Protein AF-A0A7J9D2H5-F1 (afdb_monomer_lite)

Secondary structure (DSSP, 8-state):
--TT--EEEEEEETTEEEEEETTS-EEEEETTS----S--S-TT--

Foldseek 3Di:
DDAFWDKAFDDDDDQWTWIQTPVRDIDIDGPVDDDDPDTHHPNDDD

Radius of gyration: 12.04 Å; chains: 1; bounding box: 22×19×34 Å

pLDDT: mean 87.02, std 9.31, range [51.44, 94.88]

Structure (mmCIF, N/CA/C/O backbone):
data_AF-A0A7J9D2H5-F1
#
_entry.id   AF-A0A7J9D2H5-F1
#
loop_
_atom_site.group_PDB
_atom_site.id
_atom_site.type_symbol
_atom_site.label_atom_id
_atom_site.label_alt_id
_atom_site.label_comp_id
_atom_site.label_asym_id
_atom_site.label_entity_id
_atom_site.label_seq_id
_atom_site.pdbx_PDB_ins_code
_atom_site.Cartn_x
_atom_site.Cartn_y
_atom_site.Cartn_z
_atom_site.occupancy
_atom_site.B_iso_or_equiv
_atom_site.auth_seq_id
_atom_site.auth_comp_id
_atom_site.auth_asym_id
_atom_site.auth_atom_id
_atom_site.pdbx_PDB_model_num
ATOM 1 N N . ARG A 1 1 ? 9.389 -0.281 -5.506 1.00 74.38 1 ARG A N 1
ATOM 2 C CA . ARG A 1 1 ? 8.288 0.169 -6.394 1.00 74.38 1 ARG A CA 1
ATOM 3 C C . ARG A 1 1 ? 8.447 -0.596 -7.707 1.00 74.38 1 ARG A C 1
ATOM 5 O O . ARG A 1 1 ? 9.490 -0.436 -8.319 1.00 74.38 1 ARG A O 1
ATOM 12 N N . ALA A 1 2 ? 7.515 -1.485 -8.062 1.00 79.56 2 ALA A N 1
ATOM 13 C CA . ALA A 1 2 ? 7.606 -2.294 -9.286 1.00 79.56 2 ALA A CA 1
ATOM 14 C C . ALA A 1 2 ? 7.049 -1.529 -10.499 1.00 79.56 2 ALA A C 1
ATOM 16 O O . ALA A 1 2 ? 6.156 -0.695 -10.329 1.00 79.56 2 ALA A O 1
ATOM 17 N N . ALA A 1 3 ? 7.577 -1.800 -11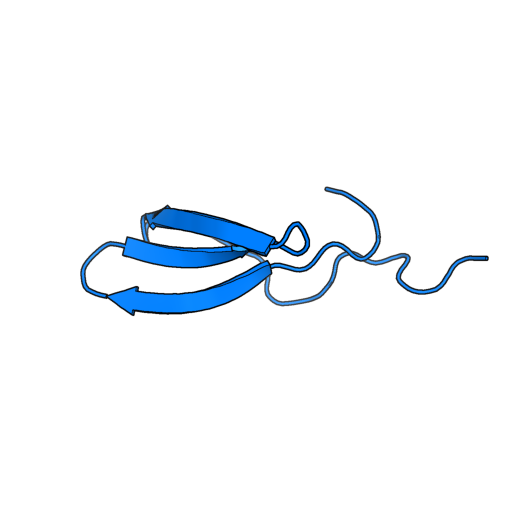.694 1.00 82.31 3 ALA A N 1
ATOM 18 C CA . ALA A 1 3 ? 7.098 -1.218 -12.947 1.00 82.31 3 ALA A CA 1
ATOM 19 C C . ALA A 1 3 ? 5.602 -1.491 -13.151 1.00 82.31 3 ALA A C 1
ATOM 21 O O . ALA A 1 3 ? 5.125 -2.583 -12.847 1.00 82.31 3 ALA A O 1
ATOM 22 N N . GLY A 1 4 ? 4.856 -0.483 -13.608 1.00 81.19 4 GLY A N 1
ATOM 23 C CA . GLY A 1 4 ? 3.411 -0.594 -13.822 1.00 81.19 4 GLY A CA 1
ATOM 24 C C . GLY A 1 4 ? 2.563 -0.877 -12.577 1.00 81.19 4 GLY A C 1
ATOM 25 O O . GLY A 1 4 ? 1.355 -1.069 -12.699 1.00 81.19 4 GLY A O 1
ATOM 26 N N . ALA A 1 5 ? 3.149 -0.879 -11.374 1.00 85.44 5 ALA A N 1
ATOM 27 C CA . ALA A 1 5 ? 2.386 -1.088 -10.153 1.00 85.44 5 ALA A CA 1
ATOM 28 C C . ALA A 1 5 ? 1.357 0.034 -9.953 1.00 85.44 5 ALA A C 1
ATOM 30 O O . ALA A 1 5 ? 1.652 1.222 -10.107 1.00 85.44 5 ALA A O 1
ATOM 31 N N . VAL A 1 6 ? 0.150 -0.359 -9.554 1.00 87.56 6 VAL A N 1
ATOM 32 C CA . VAL A 1 6 ? -0.953 0.546 -9.236 1.00 87.56 6 VAL A CA 1
ATOM 33 C C . VAL A 1 6 ? -1.649 0.070 -7.965 1.00 87.56 6 VAL A C 1
ATOM 35 O O . VAL A 1 6 ? -1.756 -1.130 -7.701 1.00 87.56 6 VAL A O 1
ATOM 38 N N . ALA A 1 7 ? -2.120 1.021 -7.166 1.00 90.69 7 ALA A N 1
ATOM 39 C CA . ALA A 1 7 ? -3.015 0.767 -6.049 1.00 90.69 7 ALA A CA 1
ATOM 40 C C . ALA A 1 7 ? -4.256 1.640 -6.223 1.00 90.69 7 ALA A C 1
ATOM 42 O O . ALA A 1 7 ? -4.153 2.811 -6.591 1.00 90.69 7 ALA A O 1
ATOM 43 N N . LYS A 1 8 ? -5.431 1.066 -5.977 1.00 91.62 8 LYS A N 1
ATOM 44 C CA . LYS A 1 8 ? -6.712 1.758 -6.109 1.00 91.62 8 LYS A CA 1
ATOM 45 C C . LYS A 1 8 ? -7.297 2.022 -4.733 1.00 91.62 8 LYS A C 1
ATOM 47 O O . LYS A 1 8 ? -7.439 1.108 -3.930 1.00 91.62 8 LYS A O 1
ATOM 52 N N . LEU A 1 9 ? -7.678 3.264 -4.477 1.00 92.25 9 LEU A N 1
ATOM 53 C CA . LEU A 1 9 ? -8.409 3.632 -3.273 1.00 92.25 9 LEU A CA 1
ATOM 54 C C . LEU A 1 9 ? -9.858 3.143 -3.393 1.00 92.25 9 LEU A C 1
ATOM 56 O O . LEU A 1 9 ? -10.518 3.414 -4.395 1.00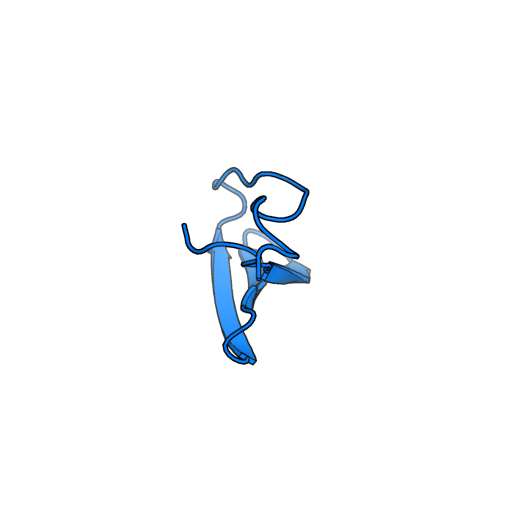 92.25 9 LEU A O 1
ATOM 60 N N . ILE A 1 10 ? -10.316 2.375 -2.403 1.00 93.56 10 ILE A N 1
ATOM 61 C CA . ILE A 1 10 ? -11.647 1.738 -2.395 1.00 93.56 10 ILE A CA 1
ATOM 62 C C . ILE A 1 10 ? -12.555 2.280 -1.295 1.00 93.56 10 ILE A C 1
ATOM 64 O O . ILE A 1 10 ? -13.759 2.359 -1.503 1.00 93.56 10 ILE A O 1
ATOM 68 N N . ALA A 1 11 ? -11.994 2.696 -0.160 1.00 93.44 11 ALA A N 1
ATOM 69 C CA . ALA A 1 11 ? -12.749 3.368 0.890 1.00 93.44 11 ALA A CA 1
ATOM 70 C C . ALA A 1 11 ? -11.862 4.378 1.616 1.00 93.44 11 ALA A C 1
ATOM 72 O O . ALA A 1 11 ? 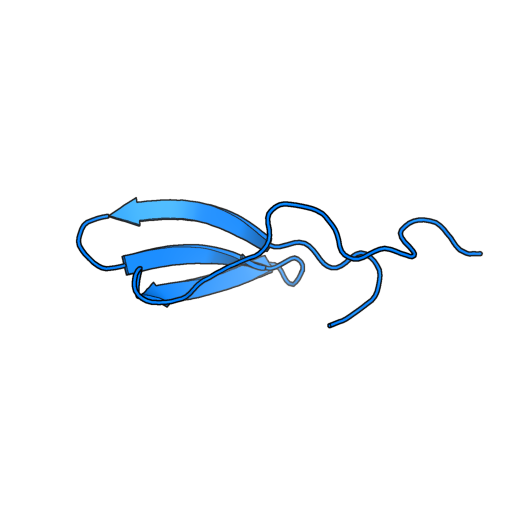-10.650 4.195 1.727 1.00 93.44 11 ALA A O 1
ATOM 73 N N . ASN A 1 12 ? -12.464 5.444 2.119 1.00 91.56 12 ASN A N 1
ATOM 74 C CA . ASN A 1 12 ? -11.782 6.487 2.868 1.00 91.56 12 ASN A CA 1
ATOM 75 C C . ASN A 1 12 ? -12.735 6.950 3.971 1.00 91.56 12 ASN A C 1
ATOM 77 O O . ASN A 1 12 ? -13.703 7.651 3.698 1.00 91.56 12 ASN A O 1
ATOM 81 N N . GLU A 1 13 ? -12.470 6.530 5.208 1.00 91.81 13 GLU A N 1
ATOM 82 C CA . GLU A 1 13 ? -13.376 6.731 6.340 1.00 91.81 13 GLU A CA 1
ATOM 83 C C . GLU A 1 13 ? -12.589 7.108 7.602 1.00 91.81 13 GLU A C 1
ATOM 85 O O . GLU A 1 13 ? -11.532 6.550 7.901 1.00 91.81 13 GLU A O 1
ATOM 90 N N . GLY A 1 14 ? -13.070 8.104 8.349 1.00 92.00 14 GLY A N 1
ATOM 91 C CA . GLY A 1 14 ? -12.460 8.498 9.622 1.00 92.00 14 GLY A CA 1
ATOM 92 C C . GLY A 1 14 ? -10.985 8.900 9.486 1.00 92.00 14 GLY A C 1
ATOM 93 O O . GLY A 1 14 ? -10.673 9.875 8.802 1.00 92.00 14 GLY A O 1
ATOM 94 N N . LYS A 1 15 ? -10.076 8.154 10.128 1.00 92.25 15 LYS A N 1
ATOM 95 C CA . LYS A 1 15 ? -8.609 8.353 10.078 1.00 92.25 15 LYS A CA 1
ATOM 96 C C . LYS A 1 15 ? -7.877 7.376 9.153 1.00 92.25 15 LYS A C 1
ATOM 98 O O . LYS A 1 15 ? -6.654 7.464 9.039 1.00 92.25 15 LYS A O 1
ATOM 103 N N . SER A 1 16 ? -8.604 6.501 8.467 1.00 92.62 16 SER A N 1
ATOM 104 C CA . SER A 1 16 ? -8.015 5.424 7.680 1.00 92.62 16 SER A CA 1
ATOM 105 C C . SER A 1 16 ? -8.535 5.412 6.247 1.00 92.62 16 SER A C 1
ATOM 107 O O . SER A 1 16 ? -9.618 5.896 5.922 1.00 92.62 16 SER A O 1
ATOM 109 N N . THR A 1 17 ? -7.729 4.840 5.373 1.00 94.88 17 THR A N 1
ATOM 110 C CA . THR A 1 17 ? -8.000 4.699 3.953 1.00 94.88 17 THR A CA 1
ATOM 111 C C . THR A 1 17 ? -7.722 3.261 3.572 1.00 94.88 17 THR A C 1
ATOM 113 O O . THR A 1 17 ? -6.667 2.717 3.884 1.00 94.88 17 THR A O 1
ATOM 116 N N . THR A 1 18 ? -8.671 2.644 2.885 1.00 93.94 18 THR A N 1
ATOM 117 C CA . THR A 1 18 ? -8.532 1.292 2.363 1.00 93.94 18 THR A CA 1
ATOM 118 C C . THR A 1 18 ? -8.092 1.365 0.908 1.00 93.94 18 THR A C 1
ATOM 120 O O . THR A 1 18 ? -8.726 2.025 0.075 1.00 93.94 18 THR A O 1
ATOM 123 N N . LEU A 1 19 ? -6.998 0.680 0.598 1.00 93.88 19 LEU A N 1
ATOM 124 C CA . LEU A 1 19 ? -6.393 0.610 -0.726 1.00 93.88 19 LEU A CA 1
ATOM 125 C C . LEU A 1 19 ? -6.354 -0.852 -1.171 1.00 93.88 19 LEU A C 1
ATOM 127 O O . LEU A 1 19 ? -5.988 -1.738 -0.402 1.00 93.88 19 LEU A O 1
ATOM 131 N N . LYS A 1 20 ? -6.708 -1.100 -2.429 1.00 93.31 20 LYS A N 1
ATOM 132 C CA . LYS A 1 20 ? -6.538 -2.385 -3.101 1.00 93.31 20 LYS A CA 1
ATOM 133 C C . LYS A 1 20 ? -5.266 -2.345 -3.933 1.00 93.31 20 LYS A C 1
ATOM 135 O O . LYS A 1 20 ? -5.143 -1.500 -4.823 1.00 93.31 20 LYS A O 1
ATOM 140 N N . LEU A 1 21 ? -4.336 -3.249 -3.659 1.00 89.69 21 LEU A N 1
ATOM 141 C CA . LEU A 1 21 ? -3.124 -3.416 -4.454 1.00 89.69 21 LEU A CA 1
ATOM 142 C C . LEU A 1 21 ? -3.415 -4.201 -5.740 1.00 89.69 21 LEU A C 1
ATOM 144 O O . LEU A 1 21 ? -4.401 -4.937 -5.841 1.00 89.69 21 LEU A O 1
ATOM 148 N N . TYR A 1 22 ? -2.524 -4.072 -6.724 1.00 83.25 22 TYR A N 1
ATOM 149 C CA . TYR A 1 22 ? -2.572 -4.862 -7.959 1.00 83.25 22 TYR A CA 1
ATOM 150 C C . TYR A 1 22 ? -2.565 -6.383 -7.699 1.00 83.25 22 TYR A C 1
ATOM 152 O O . TYR A 1 22 ? -3.205 -7.135 -8.429 1.00 83.25 22 TYR A O 1
ATOM 160 N N . SER A 1 23 ? -1.943 -6.830 -6.601 1.00 86.25 23 SER A N 1
ATOM 161 C CA . SER A 1 23 ? -1.956 -8.218 -6.109 1.00 86.25 23 SER A CA 1
ATOM 162 C C . SER A 1 23 ? -3.330 -8.712 -5.631 1.00 86.25 23 SER A C 1
ATOM 164 O O . SER A 1 23 ? -3.462 -9.869 -5.248 1.00 86.25 23 SER A O 1
ATOM 166 N N . ARG A 1 24 ? -4.367 -7.861 -5.676 1.00 87.81 24 ARG A N 1
ATOM 167 C CA . ARG A 1 24 ? -5.721 -8.070 -5.122 1.00 87.81 24 ARG A CA 1
ATOM 168 C C . ARG A 1 24 ? -5.796 -8.047 -3.599 1.00 87.81 24 ARG A C 1
ATOM 170 O O . ARG A 1 24 ? -6.900 -8.141 -3.067 1.00 87.81 24 ARG A O 1
ATOM 177 N N . GLU A 1 25 ? -4.672 -7.849 -2.929 1.00 93.31 25 GLU A N 1
ATOM 178 C CA . GLU A 1 25 ? -4.620 -7.624 -1.492 1.00 93.31 25 GLU A CA 1
ATOM 179 C C . GLU A 1 25 ? -5.269 -6.285 -1.132 1.00 93.31 25 GLU A C 1
ATOM 181 O O . GLU A 1 25 ? -5.258 -5.324 -1.912 1.00 93.31 25 GLU A O 1
ATOM 186 N N . VAL A 1 26 ? -5.854 -6.229 0.060 1.00 93.69 26 VAL A N 1
ATOM 187 C CA . VAL A 1 26 ? -6.525 -5.044 0.589 1.00 93.69 26 VAL A CA 1
ATOM 188 C C . VAL A 1 26 ? -5.815 -4.624 1.862 1.00 93.69 26 VAL A C 1
ATOM 190 O O . VAL A 1 26 ? -5.670 -5.417 2.787 1.00 93.69 26 VAL A O 1
ATOM 193 N N . HIS A 1 27 ? -5.391 -3.366 1.906 1.00 92.94 27 HIS A N 1
ATOM 194 C CA . HIS A 1 27 ? -4.663 -2.805 3.035 1.00 92.94 27 HIS A CA 1
ATOM 195 C C . HIS A 1 27 ? -5.368 -1.568 3.574 1.00 92.94 27 HIS A C 1
ATOM 197 O O . HIS A 1 27 ? -5.828 -0.713 2.813 1.00 92.94 27 HIS A O 1
ATOM 203 N N . LEU A 1 28 ? -5.399 -1.462 4.900 1.00 93.69 28 LEU A N 1
ATOM 204 C CA . LEU A 1 28 ? -5.842 -0.278 5.621 1.00 93.69 28 LEU A CA 1
ATOM 205 C C . LEU A 1 28 ? -4.618 0.567 5.983 1.00 93.69 28 LEU A C 1
ATOM 207 O O . LEU A 1 28 ? -3.708 0.091 6.657 1.00 93.69 28 LEU A O 1
ATOM 211 N N . ILE A 1 29 ? -4.596 1.819 5.540 1.00 92.44 29 ILE A N 1
ATOM 212 C CA . ILE A 1 29 ? -3.496 2.763 5.747 1.00 92.44 29 ILE A CA 1
ATOM 213 C C . ILE A 1 29 ? -4.025 4.009 6.458 1.00 92.44 29 ILE A C 1
ATOM 215 O O . ILE A 1 29 ? -5.135 4.462 6.193 1.00 92.44 29 ILE A O 1
ATOM 219 N N . SER A 1 30 ? -3.231 4.590 7.355 1.00 93.12 30 SER A N 1
ATOM 220 C CA . SER A 1 30 ? -3.575 5.860 8.002 1.00 93.12 30 SER A CA 1
ATOM 221 C C . SER A 1 30 ? -3.571 7.017 6.998 1.00 93.12 30 SER A C 1
ATOM 223 O O . SER A 1 30 ? -2.675 7.124 6.161 1.00 93.12 30 SER A O 1
ATOM 225 N N . LYS A 1 31 ? -4.519 7.949 7.134 1.00 92.62 31 LYS A N 1
ATOM 226 C CA . LYS A 1 31 ? -4.565 9.194 6.340 1.00 92.62 31 LYS A CA 1
ATOM 227 C C . LYS A 1 31 ? -3.370 10.119 6.568 1.00 92.62 31 LYS A C 1
ATOM 229 O O . LYS A 1 31 ? -3.201 11.074 5.823 1.00 92.62 31 LYS A O 1
ATOM 234 N N . ASN A 1 32 ? -2.550 9.842 7.581 1.00 93.81 32 ASN A N 1
ATOM 235 C CA . ASN A 1 32 ? -1.313 10.577 7.827 1.00 93.81 32 ASN A CA 1
ATOM 236 C C . ASN A 1 32 ? -0.176 10.202 6.849 1.00 93.81 32 ASN A C 1
ATOM 238 O O . ASN A 1 32 ? 0.904 10.781 6.908 1.00 93.81 32 ASN A O 1
ATOM 242 N N . CYS A 1 33 ? -0.378 9.222 5.962 1.00 88.75 33 CYS A N 1
ATOM 243 C CA . CYS A 1 33 ? 0.588 8.872 4.922 1.00 88.75 33 CYS A CA 1
ATOM 244 C C . CYS A 1 33 ? 0.338 9.654 3.626 1.00 88.75 33 CYS A C 1
ATOM 246 O O . CYS A 1 33 ? -0.804 9.821 3.199 1.00 88.75 33 CYS A O 1
ATOM 248 N N . SER A 1 34 ? 1.416 10.066 2.955 1.00 89.81 34 SER A N 1
ATOM 249 C CA . SER A 1 34 ? 1.344 10.633 1.607 1.00 89.81 34 SER A CA 1
ATOM 250 C C . SER A 1 34 ? 1.443 9.538 0.543 1.00 89.81 34 SER A C 1
ATOM 252 O O . SER A 1 34 ? 2.084 8.502 0.731 1.00 89.81 34 SER A O 1
ATOM 254 N N . ALA A 1 35 ? 0.796 9.770 -0.595 1.00 90.12 35 ALA A N 1
ATOM 255 C CA . ALA A 1 35 ? 0.858 8.888 -1.750 1.00 90.12 35 ALA A CA 1
ATOM 256 C C . ALA A 1 35 ? 0.911 9.716 -3.037 1.00 9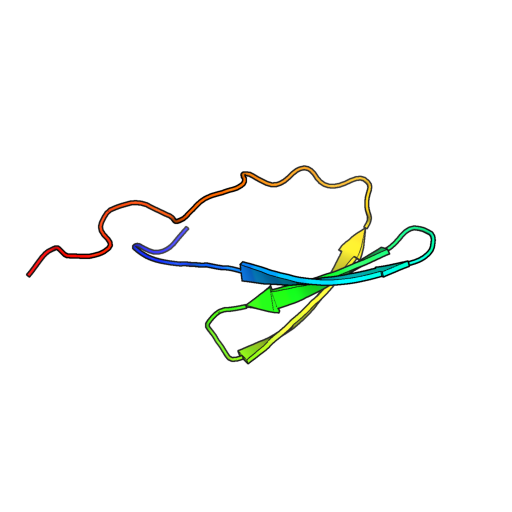0.12 35 ALA A C 1
ATOM 258 O O . ALA A 1 35 ? 0.385 10.825 -3.102 1.00 90.12 35 ALA A O 1
ATOM 259 N N . THR A 1 36 ? 1.543 9.165 -4.072 1.00 89.75 36 THR A N 1
ATOM 260 C CA . THR A 1 36 ? 1.584 9.778 -5.405 1.00 89.75 36 THR A CA 1
ATOM 261 C C . THR A 1 36 ? 0.413 9.267 -6.234 1.00 89.75 36 THR A C 1
ATOM 263 O O . THR A 1 36 ? 0.225 8.055 -6.342 1.00 89.75 36 THR A O 1
ATOM 266 N N . VAL A 1 37 ? -0.346 10.173 -6.851 1.00 89.25 37 VAL A N 1
ATOM 267 C CA . VAL A 1 37 ? -1.392 9.815 -7.816 1.00 89.25 37 VAL A CA 1
ATOM 268 C C . VAL A 1 37 ? -0.744 9.549 -9.173 1.00 89.25 37 VAL A C 1
ATOM 270 O O . VAL A 1 37 ? -0.031 10.400 -9.696 1.00 89.25 37 VAL A O 1
ATOM 273 N N . GLY A 1 38 ? -0.984 8.365 -9.733 1.00 88.19 38 GLY A N 1
ATOM 274 C CA . GLY A 1 38 ? -0.449 7.952 -11.029 1.00 88.19 38 GLY A CA 1
ATOM 275 C C . GLY A 1 38 ? 0.050 6.511 -11.021 1.00 88.19 38 GLY A C 1
ATOM 276 O O . GLY A 1 38 ? -0.007 5.814 -10.007 1.00 88.19 38 GLY A O 1
ATOM 277 N N . HIS A 1 39 ? 0.530 6.056 -12.173 1.00 85.19 39 HIS A N 1
ATOM 278 C CA . HIS A 1 39 ? 1.118 4.728 -12.319 1.00 85.19 39 HIS A CA 1
ATOM 279 C C . HIS A 1 39 ? 2.631 4.824 -12.180 1.00 85.19 39 HIS A C 1
ATOM 281 O O . HIS A 1 39 ? 3.244 5.837 -12.524 1.00 85.19 39 HIS A O 1
ATOM 287 N N . VAL A 1 40 ? 3.255 3.754 -11.701 1.00 85.69 40 VAL A N 1
ATOM 288 C CA . VAL A 1 40 ? 4.705 3.629 -11.841 1.00 85.69 40 VAL A CA 1
ATOM 289 C C . VAL A 1 40 ? 5.006 3.475 -13.328 1.00 85.69 40 VAL A C 1
ATOM 291 O O . VAL A 1 40 ? 4.351 2.671 -13.986 1.00 85.69 40 VAL A O 1
ATOM 294 N N . GLY A 1 41 ? 5.962 4.249 -13.855 1.00 86.50 41 GLY A N 1
ATOM 295 C CA . GLY A 1 41 ? 6.374 4.180 -15.262 1.00 86.50 41 GLY A CA 1
ATOM 296 C C . GLY A 1 41 ? 6.817 2.775 -15.694 1.00 86.50 41 GLY A C 1
ATOM 297 O O . GLY A 1 41 ? 6.818 1.841 -14.890 1.00 86.50 41 GLY A O 1
ATOM 298 N N . ASN A 1 42 ? 7.213 2.627 -16.964 1.00 81.31 42 ASN A N 1
ATOM 299 C CA . ASN A 1 42 ? 7.562 1.327 -17.559 1.00 81.31 42 ASN A CA 1
ATOM 300 C C . ASN A 1 42 ? 6.340 0.382 -17.713 1.00 81.31 42 ASN A C 1
ATOM 302 O O . ASN A 1 42 ? 6.444 -0.827 -17.547 1.00 81.31 42 ASN A O 1
ATOM 306 N N . VAL A 1 43 ? 5.166 0.948 -18.032 1.00 73.69 43 VAL A N 1
ATOM 307 C CA . VAL A 1 43 ? 3.877 0.236 -18.241 1.00 73.69 43 VAL A CA 1
ATOM 308 C C . VAL A 1 43 ? 3.804 -0.541 -19.569 1.00 73.69 43 VAL A C 1
ATOM 310 O O . VAL A 1 43 ? 2.840 -1.259 -19.805 1.00 73.69 43 VAL A O 1
ATOM 313 N N . GLY A 1 44 ? 4.814 -0.441 -20.435 1.00 66.56 44 GLY A N 1
ATOM 314 C CA . GLY A 1 44 ? 4.764 -1.032 -21.775 1.00 66.56 44 GLY A CA 1
ATOM 315 C C . GLY A 1 44 ? 6.123 -1.310 -22.401 1.00 66.56 44 GLY A C 1
ATOM 316 O O . GLY A 1 44 ? 6.241 -1.225 -23.618 1.00 66.56 44 GLY A O 1
ATOM 317 N N . VAL A 1 45 ? 7.152 -1.597 -21.598 1.00 55.78 45 VAL A N 1
ATOM 318 C CA . VAL A 1 45 ? 8.396 -2.129 -22.172 1.00 55.78 45 VAL A CA 1
ATOM 319 C C . VAL A 1 45 ? 8.194 -3.612 -22.476 1.00 55.78 45 VAL A C 1
ATOM 321 O O . VAL A 1 45 ? 7.761 -4.367 -21.604 1.00 55.78 45 VAL A O 1
ATOM 324 N N . ASN A 1 46 ? 8.421 -3.974 -23.738 1.00 51.44 46 ASN A N 1
ATOM 325 C CA . ASN A 1 46 ? 8.689 -5.345 -24.170 1.00 51.44 46 ASN A CA 1
ATOM 326 C C . ASN A 1 46 ? 10.160 -5.662 -23.906 1.00 51.44 46 ASN A C 1
ATOM 328 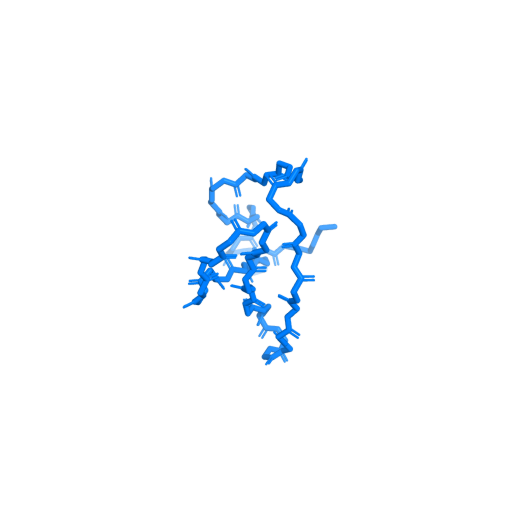O O . ASN A 1 46 ? 10.981 -4.734 -24.102 1.00 51.44 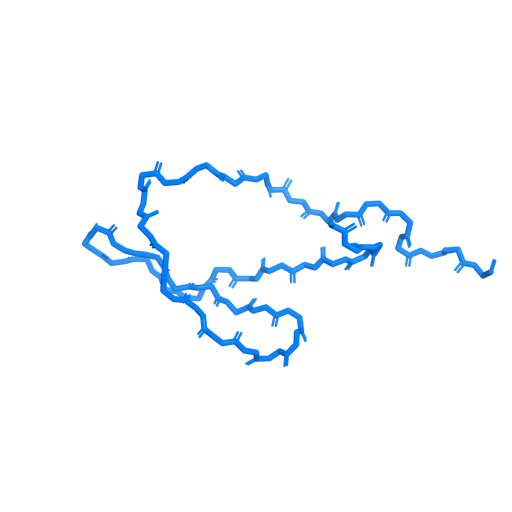46 ASN A O 1
#

InterPro domains:
  IPR008991 Translation protein SH3-like domain superfamily [SSF50104] (1-45)
  IPR014722 Large ribosomal subunit protein uL2, domain 2 [G3DSA:2.30.30.30] (1-42)
  IPR022669 Large ribosomal subunit protein uL2, C-terminal [PF03947] (1-44)

Organism: Gossypium gossypioides (NCBI:txid34282)

Sequence (46 aa):
RAAGAVAKLIANEGKSTTLKLYSREVHLISKNCSATVGHVGNVGVN